Protein AF-A0AAN7CD80-F1 (afdb_monomer)

Structure (mmCIF, N/CA/C/O backbone):
data_AF-A0AAN7CD80-F1
#
_entry.id   AF-A0AAN7CD80-F1
#
loop_
_atom_site.group_PDB
_atom_site.id
_atom_site.type_symbol
_atom_site.label_atom_id
_atom_site.label_alt_id
_atom_site.label_comp_id
_atom_site.label_asym_id
_atom_site.label_entity_id
_atom_site.label_seq_id
_atom_site.pdbx_PDB_ins_code
_atom_site.Cartn_x
_atom_site.Cartn_y
_atom_site.Cartn_z
_atom_site.occupancy
_atom_site.B_iso_or_equiv
_atom_site.auth_seq_id
_atom_site.auth_comp_id
_atom_site.auth_asym_id
_atom_site.auth_atom_id
_atom_site.pdbx_PDB_model_num
ATOM 1 N N . MET A 1 1 ? 17.770 -28.540 -0.575 1.00 46.84 1 MET A N 1
ATOM 2 C CA . MET A 1 1 ? 16.302 -28.401 -0.705 1.00 46.84 1 MET A CA 1
ATOM 3 C C . MET A 1 1 ? 15.731 -27.959 0.635 1.00 46.84 1 MET A C 1
ATOM 5 O O . MET A 1 1 ? 15.916 -28.667 1.609 1.00 46.84 1 MET A O 1
ATOM 9 N N . SER A 1 2 ? 15.078 -26.796 0.684 1.00 40.31 2 SER A N 1
ATOM 10 C CA . SER A 1 2 ? 14.152 -26.396 1.754 1.00 40.31 2 SER A CA 1
ATOM 11 C C . SER A 1 2 ? 13.194 -25.352 1.168 1.00 40.31 2 SER A C 1
ATOM 13 O O . SER A 1 2 ? 13.498 -24.165 1.081 1.00 40.31 2 SER A O 1
ATOM 15 N N . ARG A 1 3 ? 12.068 -25.835 0.628 1.00 49.31 3 ARG A N 1
ATOM 16 C CA . ARG A 1 3 ? 10.898 -25.033 0.249 1.00 49.31 3 ARG A CA 1
ATOM 17 C C . ARG A 1 3 ? 10.116 -24.789 1.534 1.00 49.31 3 ARG A C 1
ATOM 19 O O . ARG A 1 3 ? 9.427 -25.709 1.955 1.00 49.31 3 ARG A O 1
ATOM 26 N N . GLN A 1 4 ? 10.197 -23.608 2.144 1.00 48.69 4 GLN A N 1
ATOM 27 C CA . GLN A 1 4 ? 9.240 -23.204 3.184 1.00 48.69 4 GLN A CA 1
ATOM 28 C C . GLN A 1 4 ? 9.309 -21.694 3.474 1.00 48.69 4 GLN A C 1
ATOM 30 O O . GLN A 1 4 ? 10.102 -21.243 4.290 1.00 48.69 4 GLN A O 1
ATOM 35 N N . SER A 1 5 ? 8.443 -20.915 2.813 1.00 40.41 5 SER A N 1
ATOM 36 C CA . SER A 1 5 ? 7.822 -19.694 3.376 1.00 40.41 5 SER A CA 1
ATOM 37 C C . SER A 1 5 ? 6.633 -19.198 2.527 1.00 40.41 5 SER A C 1
ATOM 39 O O . SER A 1 5 ? 6.382 -18.004 2.406 1.00 40.41 5 SER A O 1
ATOM 41 N N . HIS A 1 6 ? 5.864 -20.103 1.912 1.00 46.69 6 HIS A N 1
ATOM 42 C CA . HIS A 1 6 ? 4.854 -19.727 0.908 1.00 46.69 6 HIS A CA 1
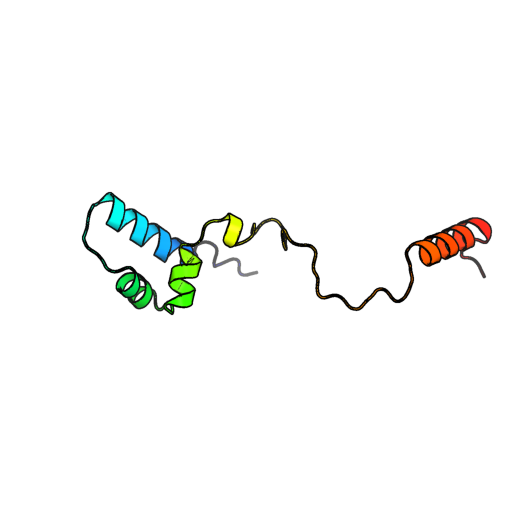ATOM 43 C C . HIS A 1 6 ? 3.576 -19.054 1.454 1.00 46.69 6 HIS A C 1
ATOM 45 O 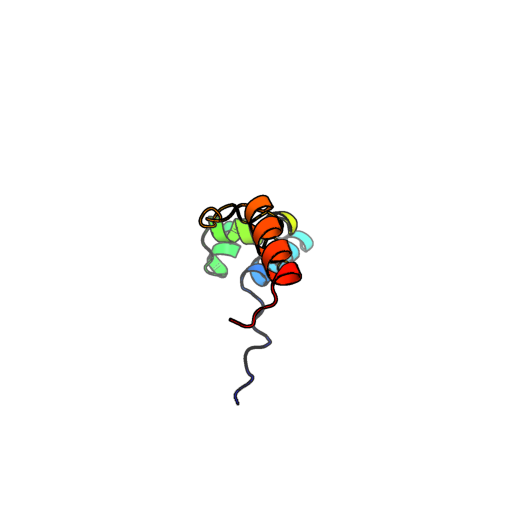O . HIS A 1 6 ? 2.714 -18.684 0.664 1.00 46.69 6 HIS A O 1
ATOM 51 N N . TYR A 1 7 ? 3.447 -18.856 2.773 1.00 46.84 7 TYR A N 1
ATOM 52 C CA . TYR A 1 7 ? 2.212 -18.350 3.395 1.00 46.84 7 TYR A CA 1
ATOM 53 C C . TYR A 1 7 ? 2.423 -17.182 4.367 1.00 46.84 7 TYR A C 1
ATOM 55 O O . TYR A 1 7 ? 1.641 -16.985 5.294 1.00 46.84 7 TYR A O 1
ATOM 63 N N . SER A 1 8 ? 3.469 -16.373 4.179 1.00 51.62 8 SER A N 1
ATOM 64 C CA . SER A 1 8 ? 3.527 -15.077 4.863 1.00 51.62 8 SER A CA 1
ATOM 65 C C . SER A 1 8 ? 2.758 -14.047 4.041 1.00 51.62 8 SER A C 1
ATOM 67 O O . SER A 1 8 ? 3.288 -13.501 3.071 1.00 51.62 8 SER A O 1
ATOM 69 N N . THR A 1 9 ? 1.501 -13.772 4.411 1.00 62.09 9 THR A N 1
ATOM 70 C CA . THR A 1 9 ? 0.746 -12.667 3.806 1.00 62.09 9 THR A CA 1
ATOM 71 C C . THR A 1 9 ? 1.552 -11.375 3.976 1.00 62.09 9 THR A C 1
ATOM 73 O O . THR A 1 9 ? 1.848 -10.982 5.121 1.00 62.09 9 THR A O 1
ATOM 76 N N . PRO A 1 10 ? 1.910 -10.686 2.872 1.00 82.69 10 PRO A N 1
ATOM 77 C CA . PRO A 1 10 ? 2.718 -9.481 2.939 1.00 82.69 10 PRO A CA 1
ATOM 78 C C . PRO A 1 10 ? 2.104 -8.480 3.914 1.00 82.69 10 PRO A C 1
ATOM 80 O O . PRO A 1 10 ? 0.896 -8.248 3.913 1.00 82.69 10 PRO A O 1
ATOM 83 N N . LYS A 1 11 ? 2.939 -7.863 4.752 1.00 85.06 11 LYS A N 1
ATOM 84 C CA . LYS A 1 11 ? 2.524 -6.896 5.786 1.00 85.06 11 LYS A CA 1
ATOM 85 C C . LYS A 1 11 ? 1.542 -5.832 5.268 1.00 85.06 11 LYS A C 1
ATOM 87 O O . LYS A 1 11 ? 0.613 -5.468 5.975 1.00 85.06 11 LYS A O 1
ATOM 92 N N . ARG A 1 12 ? 1.707 -5.391 4.016 1.00 85.75 12 ARG A N 1
ATOM 93 C CA . ARG A 1 12 ? 0.807 -4.436 3.346 1.00 85.75 12 ARG A CA 1
ATOM 94 C C . ARG A 1 12 ? -0.607 -4.982 3.142 1.00 85.75 12 ARG A C 1
ATOM 96 O O . ARG A 1 12 ? -1.562 -4.294 3.475 1.00 85.75 12 ARG A O 1
ATOM 103 N N . ALA A 1 13 ? -0.732 -6.220 2.665 1.00 88.19 13 ALA A N 1
ATOM 104 C CA . ALA A 1 13 ? -2.028 -6.862 2.463 1.00 88.19 13 ALA A CA 1
ATOM 105 C C . ALA A 1 13 ? -2.776 -7.048 3.793 1.00 88.19 13 ALA A C 1
ATOM 107 O O . ALA A 1 13 ? -3.983 -6.850 3.847 1.00 88.19 13 ALA A O 1
ATOM 108 N N . ARG A 1 14 ? -2.054 -7.325 4.891 1.00 91.19 14 ARG A N 1
ATOM 109 C CA . ARG A 1 14 ? -2.645 -7.377 6.240 1.00 91.19 14 ARG A CA 1
ATOM 110 C C . ARG A 1 14 ? -3.187 -6.024 6.701 1.00 91.19 14 ARG A C 1
ATOM 112 O O . ARG A 1 14 ? -4.303 -5.969 7.207 1.00 91.19 14 ARG A O 1
ATOM 119 N N . ILE A 1 15 ? -2.426 -4.945 6.503 1.00 92.94 15 ILE A N 1
ATOM 120 C CA . ILE A 1 15 ? -2.869 -3.579 6.832 1.00 92.94 15 ILE A CA 1
ATOM 121 C C . ILE A 1 15 ? -4.130 -3.224 6.036 1.00 92.94 15 ILE A C 1
ATOM 123 O O . ILE A 1 15 ? -5.119 -2.805 6.632 1.00 92.94 15 ILE A O 1
ATOM 127 N N . ARG A 1 16 ? -4.104 -3.444 4.715 1.00 93.25 16 ARG A N 1
ATOM 128 C CA . ARG A 1 16 ? -5.227 -3.155 3.816 1.00 93.25 16 ARG A CA 1
ATOM 129 C C . ARG A 1 16 ? -6.478 -3.942 4.205 1.00 93.25 16 ARG A C 1
ATOM 131 O O . ARG A 1 16 ? -7.491 -3.328 4.510 1.00 93.25 16 ARG A O 1
ATOM 138 N N . GLY A 1 17 ? -6.372 -5.266 4.324 1.00 92.88 17 GLY A N 1
ATOM 139 C CA . GLY A 1 17 ? -7.508 -6.112 4.695 1.00 92.88 17 GLY A CA 1
ATOM 140 C C . GLY A 1 17 ? -8.074 -5.800 6.085 1.00 92.88 17 GLY A C 1
ATOM 141 O O . GLY A 1 17 ? -9.278 -5.889 6.293 1.00 92.88 17 GLY A O 1
ATOM 142 N N . THR A 1 18 ? -7.233 -5.378 7.037 1.00 95.44 18 THR A N 1
ATOM 143 C CA . THR A 1 18 ? -7.710 -4.957 8.368 1.00 95.44 18 THR A CA 1
ATOM 144 C C . THR A 1 18 ? -8.533 -3.676 8.283 1.00 95.44 18 THR A C 1
ATOM 146 O O . THR A 1 18 ? -9.589 -3.593 8.901 1.00 95.44 18 THR A O 1
ATOM 149 N N . ILE A 1 19 ? -8.073 -2.684 7.516 1.00 95.50 19 ILE A N 1
ATOM 150 C CA . ILE A 1 19 ? -8.803 -1.423 7.331 1.00 95.50 19 ILE A CA 1
ATOM 151 C C . ILE A 1 19 ? -10.114 -1.675 6.584 1.00 95.50 19 ILE A C 1
ATOM 153 O O . ILE A 1 19 ? -11.159 -1.262 7.072 1.00 95.50 19 ILE A O 1
ATOM 157 N N . GLU A 1 20 ? -10.083 -2.437 5.487 1.00 95.31 20 GLU A N 1
ATOM 158 C CA . GLU A 1 20 ? -11.284 -2.825 4.732 1.00 95.31 20 GLU A CA 1
ATOM 159 C C . GLU A 1 20 ? -12.302 -3.550 5.630 1.00 95.31 20 GLU A C 1
ATOM 161 O O . GLU A 1 20 ? -13.496 -3.247 5.602 1.00 95.31 20 GLU A O 1
ATOM 166 N N . TYR A 1 21 ? -11.838 -4.453 6.500 1.00 96.38 21 TYR A N 1
ATOM 167 C CA . TYR A 1 21 ? -12.696 -5.120 7.476 1.00 96.38 21 TYR A CA 1
ATOM 168 C C . TYR A 1 21 ? -13.323 -4.130 8.469 1.00 96.38 21 TYR A C 1
ATOM 170 O O . TYR A 1 21 ? -14.541 -4.146 8.655 1.00 96.38 21 TYR A O 1
ATOM 178 N N . LEU A 1 22 ? -12.531 -3.251 9.090 1.00 96.88 22 LEU A N 1
ATOM 179 C CA . LEU A 1 22 ? -13.031 -2.273 10.064 1.00 96.88 22 LEU A CA 1
ATOM 180 C C . LEU A 1 22 ? -14.030 -1.293 9.432 1.00 96.88 22 LEU A C 1
ATOM 182 O O . LEU A 1 22 ? -15.070 -1.015 10.031 1.00 96.88 22 LEU A O 1
ATOM 186 N N . GLU A 1 23 ? -13.754 -0.824 8.213 1.00 95.38 23 GLU A N 1
ATOM 187 C CA . GLU A 1 23 ? -14.649 0.040 7.436 1.00 95.38 23 GLU A CA 1
ATOM 188 C C . GLU A 1 23 ? -15.955 -0.697 7.082 1.00 95.38 23 GLU A C 1
ATOM 190 O O . GLU A 1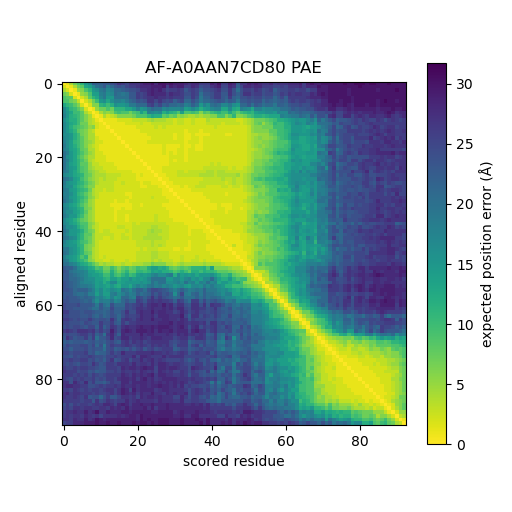 23 ? -17.041 -0.171 7.335 1.00 95.38 23 GLU A O 1
ATOM 195 N N . SER A 1 24 ? -15.881 -1.951 6.612 1.00 97.25 24 SER A N 1
ATOM 196 C CA . SER A 1 24 ? -17.067 -2.759 6.272 1.00 97.25 24 SER A CA 1
ATOM 197 C C . SER A 1 24 ? -17.983 -3.024 7.472 1.00 97.25 24 SER A C 1
ATOM 199 O O . SER A 1 24 ? -19.207 -3.066 7.340 1.00 97.25 24 SER A O 1
ATOM 201 N N . ARG A 1 25 ? -17.399 -3.163 8.668 1.00 97.62 25 ARG A N 1
ATOM 202 C CA . ARG A 1 25 ? -18.123 -3.374 9.929 1.00 97.62 25 ARG A CA 1
ATOM 203 C C . ARG A 1 25 ? -18.528 -2.065 10.607 1.00 97.62 25 ARG A C 1
ATOM 205 O O . ARG A 1 25 ? -19.132 -2.117 11.674 1.00 97.62 25 ARG A O 1
ATOM 212 N N . ARG A 1 26 ? -18.214 -0.912 10.000 1.00 96.06 26 ARG A N 1
ATOM 213 C CA . ARG A 1 26 ? -18.442 0.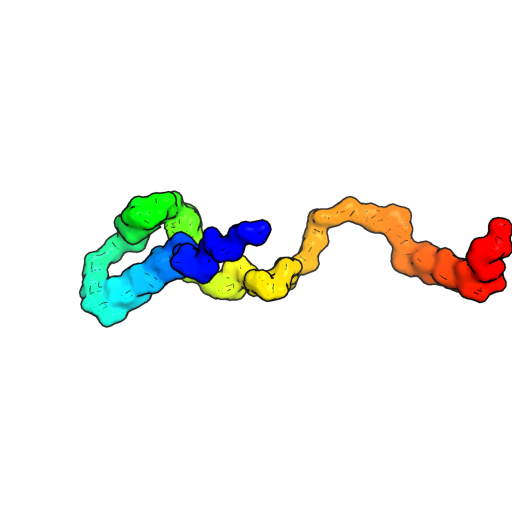437 10.545 1.00 96.06 26 ARG A CA 1
ATOM 214 C C . ARG A 1 26 ? -17.872 0.616 11.955 1.00 96.06 26 ARG A C 1
ATOM 216 O O . ARG A 1 26 ? -18.457 1.309 12.783 1.00 96.06 26 ARG A O 1
ATOM 223 N N . ILE A 1 27 ? -16.731 -0.013 12.231 1.00 96.62 27 ILE A N 1
ATOM 224 C CA . ILE A 1 27 ? -16.033 0.124 13.509 1.00 96.62 27 ILE A CA 1
ATOM 225 C C . ILE A 1 27 ? -15.187 1.405 13.451 1.00 96.62 27 ILE A C 1
ATOM 227 O O . ILE A 1 27 ? -14.320 1.518 12.573 1.00 96.62 27 ILE A O 1
ATOM 231 N N . PRO A 1 28 ? -15.397 2.371 14.366 1.00 96.19 28 PRO A N 1
ATOM 232 C CA . PRO A 1 28 ? -14.562 3.563 14.442 1.00 96.19 28 PRO A CA 1
ATOM 233 C C . PRO A 1 28 ? -13.107 3.180 14.713 1.00 96.19 28 PRO A C 1
ATOM 235 O O . PRO A 1 28 ? -12.813 2.445 15.654 1.00 96.19 28 PRO A O 1
ATOM 238 N N . HIS A 1 29 ? -12.192 3.669 13.882 1.00 96.25 29 HIS A N 1
ATOM 239 C CA . HIS A 1 29 ? -10.769 3.388 14.018 1.00 96.25 29 HIS A CA 1
ATOM 240 C C . HIS A 1 29 ? -9.933 4.524 13.431 1.00 96.25 29 HIS A C 1
ATOM 242 O O . HIS A 1 29 ? -10.365 5.228 12.517 1.00 96.25 29 HIS A O 1
ATOM 248 N N . PHE A 1 30 ? -8.700 4.659 13.917 1.00 96.38 30 PHE A N 1
ATOM 249 C CA . PHE A 1 30 ? -7.689 5.494 13.283 1.00 96.38 30 PHE A CA 1
ATOM 250 C C . PHE A 1 30 ? -6.725 4.618 12.483 1.00 96.38 30 PHE A C 1
ATOM 252 O O . PHE A 1 30 ? -6.162 3.650 12.996 1.00 96.38 30 PHE A O 1
ATOM 259 N N . LYS A 1 31 ? -6.482 4.974 11.216 1.00 94.81 31 LYS A N 1
ATOM 260 C CA . LYS A 1 31 ? -5.546 4.238 10.342 1.00 94.81 31 LYS A CA 1
ATOM 261 C C . LYS A 1 31 ? -4.127 4.198 10.930 1.00 94.81 31 LYS A C 1
ATOM 263 O O . LYS A 1 31 ? -3.431 3.195 10.795 1.00 94.81 31 LYS A O 1
ATOM 268 N N . SER A 1 32 ? -3.734 5.237 11.669 1.00 95.81 32 SER A N 1
ATOM 269 C CA . SER A 1 32 ? -2.475 5.302 12.423 1.00 95.81 32 SER A CA 1
ATOM 270 C C . SER A 1 32 ? -2.329 4.193 13.470 1.00 95.81 32 SER A C 1
ATOM 272 O O . SER A 1 32 ? -1.228 3.666 13.639 1.00 95.81 32 SER A O 1
ATOM 274 N N . ASP A 1 33 ? -3.412 3.796 14.140 1.00 96.19 33 ASP A N 1
ATOM 275 C CA . ASP A 1 33 ? -3.387 2.719 15.135 1.00 96.19 33 ASP A CA 1
ATOM 276 C C . ASP A 1 33 ? -3.212 1.360 14.471 1.00 96.19 33 ASP A C 1
ATOM 278 O O . ASP A 1 33 ? -2.409 0.546 14.930 1.00 96.19 33 ASP A O 1
ATOM 282 N N . VAL A 1 34 ? -3.861 1.155 13.323 1.00 95.62 34 VAL A N 1
ATOM 283 C CA . VAL A 1 34 ? -3.652 -0.040 12.500 1.00 95.62 34 VAL A CA 1
ATOM 284 C C . VAL A 1 34 ? -2.199 -0.113 12.024 1.00 95.62 34 VAL A C 1
ATOM 286 O O . VAL A 1 34 ? -1.561 -1.162 12.119 1.00 95.62 34 VAL A O 1
ATOM 289 N N . PHE A 1 35 ? -1.618 1.001 11.569 1.00 95.12 35 PHE A N 1
ATOM 290 C CA . PHE A 1 35 ? -0.209 1.032 11.164 1.00 95.12 35 PHE A CA 1
ATOM 291 C C . PHE A 1 35 ? 0.715 0.668 12.323 1.00 95.12 35 PHE A C 1
ATOM 293 O O . PHE A 1 35 ? 1.604 -0.168 12.153 1.00 95.12 35 PHE A O 1
ATOM 300 N N . ARG A 1 36 ? 0.475 1.242 13.506 1.00 95.31 36 ARG A N 1
ATOM 301 C CA . ARG A 1 36 ? 1.239 0.971 14.726 1.00 95.31 36 ARG A CA 1
ATOM 302 C C . ARG A 1 36 ? 1.152 -0.497 15.136 1.00 95.31 36 ARG A C 1
ATOM 304 O O . ARG A 1 36 ? 2.188 -1.093 15.410 1.00 95.31 36 ARG A O 1
ATOM 311 N N . PHE A 1 37 ? -0.044 -1.088 15.092 1.00 95.06 37 PHE A N 1
ATOM 312 C CA . PHE A 1 37 ? -0.278 -2.502 15.394 1.00 95.06 37 PHE A CA 1
ATOM 313 C C . PHE A 1 37 ? 0.560 -3.429 14.503 1.00 95.06 37 PHE A C 1
ATOM 315 O O . PHE A 1 37 ? 1.182 -4.372 14.983 1.00 95.06 37 PHE A O 1
ATOM 322 N N . PHE A 1 38 ? 0.659 -3.122 13.208 1.00 92.56 38 PHE A N 1
ATOM 323 C CA . PHE A 1 38 ? 1.501 -3.880 12.281 1.00 92.56 38 PHE A CA 1
ATOM 324 C C . PHE A 1 38 ? 2.972 -3.422 12.260 1.00 92.56 38 PHE A C 1
ATOM 326 O O . PHE A 1 38 ? 3.769 -3.956 11.481 1.00 92.56 38 PHE A O 1
ATOM 333 N N . GLY A 1 39 ? 3.364 -2.436 13.072 1.00 92.12 39 GLY A N 1
ATOM 334 C CA . GLY A 1 39 ? 4.710 -1.856 13.108 1.00 92.12 39 GLY A CA 1
ATOM 335 C C . GLY A 1 39 ? 5.109 -1.144 11.810 1.00 92.12 39 GLY A C 1
ATOM 336 O O . GLY A 1 39 ? 6.262 -1.224 11.383 1.00 92.12 39 GLY A O 1
ATOM 337 N N . ALA A 1 40 ? 4.158 -0.572 11.074 1.00 90.50 40 ALA A N 1
ATOM 338 C CA . ALA A 1 40 ? 4.415 0.240 9.889 1.00 90.50 40 ALA A CA 1
ATOM 339 C C . ALA A 1 40 ? 4.588 1.714 10.280 1.00 90.50 40 ALA A C 1
ATOM 341 O O . ALA A 1 40 ? 3.813 2.250 11.069 1.00 90.50 40 ALA A O 1
ATOM 342 N N . SER A 1 41 ? 5.582 2.391 9.693 1.00 91.94 41 SER A N 1
ATOM 343 C CA . SER A 1 41 ? 5.667 3.850 9.793 1.00 91.94 41 SER A CA 1
ATOM 344 C C . SER A 1 41 ? 4.480 4.498 9.082 1.00 91.94 41 SER A C 1
ATOM 346 O O . SER A 1 41 ? 3.930 3.914 8.148 1.00 91.94 41 SER A O 1
ATOM 348 N N . HIS A 1 42 ? 4.127 5.726 9.467 1.00 90.56 42 HIS A N 1
ATOM 349 C CA . HIS A 1 42 ? 3.005 6.459 8.872 1.00 90.56 42 HIS A CA 1
ATOM 350 C C . HIS A 1 42 ? 3.076 6.476 7.334 1.00 90.56 42 HIS A C 1
ATOM 352 O O . HIS A 1 42 ? 2.146 6.048 6.658 1.00 90.56 42 HIS A O 1
ATOM 358 N N . ARG A 1 43 ? 4.239 6.846 6.777 1.00 89.06 43 ARG A N 1
ATOM 359 C CA . ARG A 1 43 ? 4.489 6.849 5.325 1.00 89.06 43 ARG A CA 1
ATOM 360 C C . ARG A 1 43 ? 4.296 5.470 4.685 1.00 89.06 43 ARG A C 1
ATOM 362 O O . ARG A 1 43 ? 3.717 5.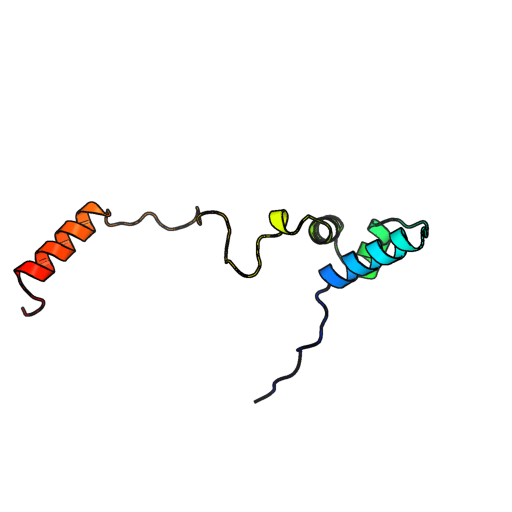364 3.609 1.00 89.06 43 ARG A O 1
ATOM 369 N N . SER A 1 44 ? 4.784 4.412 5.333 1.00 87.12 44 SER A N 1
ATOM 370 C CA . SER A 1 44 ? 4.669 3.043 4.810 1.00 87.12 44 SER A CA 1
ATOM 371 C C . SER A 1 44 ? 3.237 2.517 4.871 1.00 87.12 44 SER A C 1
ATOM 373 O O . SER A 1 44 ? 2.836 1.767 3.985 1.00 87.12 44 SER A O 1
ATOM 375 N N . GLY A 1 45 ? 2.485 2.903 5.905 1.00 89.88 45 GLY A N 1
ATOM 376 C CA . GLY A 1 45 ? 1.072 2.579 6.067 1.00 89.88 45 GLY A CA 1
ATOM 377 C C . GLY A 1 45 ? 0.224 3.189 4.957 1.00 89.88 45 GLY A C 1
ATOM 378 O O . GLY A 1 45 ? -0.498 2.466 4.282 1.00 89.88 45 GLY A O 1
ATOM 379 N N . TRP A 1 46 ? 0.402 4.481 4.674 1.00 92.44 46 TRP A N 1
ATOM 380 C CA . TRP A 1 46 ? -0.279 5.140 3.554 1.00 92.44 46 TRP A CA 1
ATOM 381 C C . TRP A 1 46 ? 0.098 4.544 2.199 1.00 92.44 46 TRP A C 1
ATOM 383 O O . TRP A 1 46 ? -0.776 4.280 1.383 1.00 92.44 46 TRP A O 1
ATOM 393 N N . ARG A 1 47 ? 1.375 4.202 1.989 1.00 85.94 47 ARG A N 1
ATOM 394 C CA . ARG A 1 47 ? 1.801 3.496 0.771 1.00 85.94 47 ARG A CA 1
ATOM 395 C C . ARG A 1 47 ? 1.180 2.100 0.632 1.00 85.94 47 ARG A C 1
ATOM 397 O O . ARG A 1 47 ? 1.097 1.591 -0.476 1.00 85.94 47 ARG A O 1
ATOM 404 N N . ALA A 1 48 ? 0.777 1.461 1.731 1.00 85.88 48 ALA A N 1
ATOM 405 C CA . ALA A 1 48 ? 0.069 0.183 1.681 1.00 85.88 48 ALA A CA 1
ATOM 406 C C . ALA A 1 48 ? -1.399 0.330 1.243 1.00 85.88 48 ALA A C 1
ATOM 408 O O . ALA A 1 48 ? -1.979 -0.653 0.785 1.00 85.88 48 ALA A O 1
ATOM 409 N N . LEU A 1 49 ? -1.969 1.530 1.388 1.00 88.19 49 LEU A N 1
ATOM 410 C CA . LEU A 1 49 ? -3.337 1.875 0.995 1.00 88.19 49 LEU A CA 1
ATOM 411 C C . LEU A 1 49 ? -3.433 2.529 -0.388 1.00 88.19 49 LEU A C 1
ATOM 413 O O . LEU A 1 49 ? -4.533 2.620 -0.912 1.00 88.19 49 LEU A O 1
ATOM 417 N N . ALA A 1 50 ? -2.311 2.979 -0.956 1.00 85.00 50 ALA A N 1
ATOM 418 C CA . ALA A 1 50 ? -2.246 3.543 -2.304 1.00 85.00 50 ALA A CA 1
ATOM 419 C C . ALA A 1 50 ? -2.811 2.572 -3.356 1.00 85.00 50 ALA A C 1
ATOM 421 O O . ALA A 1 50 ? -2.706 1.351 -3.188 1.00 85.00 50 ALA A O 1
ATOM 422 N N . GLU A 1 51 ? -3.378 3.099 -4.438 1.00 71.00 51 GLU A N 1
ATOM 423 C CA . GLU A 1 51 ? -3.974 2.282 -5.500 1.00 71.00 51 GLU A CA 1
ATOM 424 C C . GLU A 1 51 ? -2.926 1.382 -6.189 1.00 71.00 51 GLU A C 1
ATOM 426 O O . GLU A 1 51 ? -1.733 1.704 -6.191 1.00 71.00 51 GLU A O 1
ATOM 431 N N . PRO A 1 52 ? -3.325 0.238 -6.781 1.00 63.47 52 PRO A N 1
ATOM 432 C CA . PRO A 1 52 ? -2.407 -0.669 -7.473 1.00 63.47 52 PRO A CA 1
ATOM 433 C C . PRO A 1 52 ? -1.583 0.020 -8.569 1.00 63.47 52 PRO A C 1
ATOM 435 O O . PRO A 1 52 ? -0.401 -0.282 -8.720 1.00 63.47 52 PRO A O 1
ATOM 438 N N . GLU A 1 53 ? -2.182 0.982 -9.275 1.00 57.62 53 GLU A N 1
ATOM 439 C CA . GLU A 1 53 ? -1.526 1.781 -10.318 1.00 57.62 53 GLU A CA 1
ATOM 440 C C . GLU A 1 53 ? -0.373 2.627 -9.753 1.00 57.62 53 GLU A C 1
ATOM 442 O O . GLU A 1 53 ? 0.702 2.702 -10.346 1.00 57.62 53 GLU A O 1
ATOM 447 N N . GLU A 1 54 ? -0.540 3.177 -8.547 1.00 56.09 54 GLU A N 1
ATOM 448 C CA . GLU A 1 54 ? 0.504 3.919 -7.827 1.00 56.09 54 GLU A CA 1
ATOM 449 C C . GLU A 1 54 ? 1.551 2.997 -7.179 1.00 56.09 54 GLU A C 1
ATOM 451 O O . GLU A 1 54 ? 2.677 3.411 -6.880 1.00 56.09 54 GLU A O 1
ATO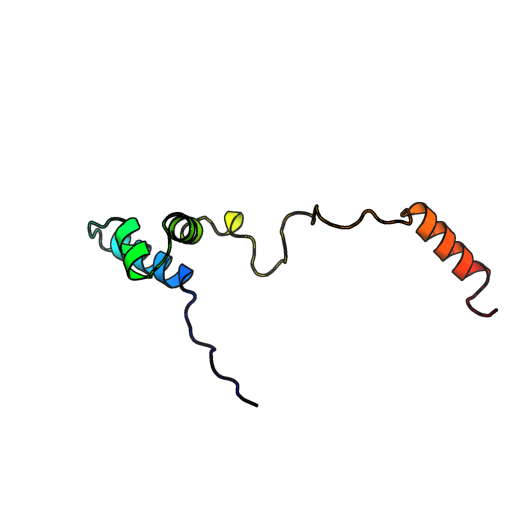M 456 N N . GLN A 1 55 ? 1.198 1.732 -6.930 1.00 55.59 55 GLN A N 1
ATOM 457 C CA . GLN A 1 55 ? 2.110 0.738 -6.359 1.00 55.59 55 GLN A CA 1
ATOM 458 C C . GLN A 1 55 ? 3.046 0.111 -7.398 1.00 55.59 55 GLN A C 1
ATOM 460 O O . GLN A 1 55 ? 4.058 -0.476 -6.995 1.00 55.59 55 GLN A O 1
ATOM 465 N N . GLY A 1 56 ? 2.759 0.308 -8.688 1.00 53.44 56 GLY A N 1
ATOM 466 C CA . GLY A 1 56 ? 3.436 -0.340 -9.801 1.00 53.44 56 GLY A CA 1
ATOM 467 C C . GLY A 1 56 ? 3.007 -1.800 -9.912 1.00 53.44 56 GLY A C 1
ATOM 468 O O . GLY A 1 56 ? 2.935 -2.523 -8.912 1.00 53.44 56 GLY A O 1
ATOM 469 N N . ASP A 1 57 ? 2.723 -2.246 -11.133 1.00 49.53 57 ASP A N 1
ATOM 470 C CA . ASP A 1 57 ? 2.471 -3.658 -11.392 1.00 49.53 57 ASP A CA 1
ATOM 471 C C . ASP A 1 57 ? 3.671 -4.480 -10.889 1.00 49.53 57 ASP A C 1
ATOM 473 O O . ASP A 1 57 ? 4.822 -4.183 -11.194 1.00 49.53 57 ASP A O 1
ATOM 477 N N . ARG A 1 58 ? 3.426 -5.497 -10.058 1.00 53.56 58 ARG A N 1
ATOM 478 C CA . ARG A 1 58 ? 4.498 -6.387 -9.571 1.00 53.56 58 ARG A CA 1
ATOM 479 C C . ARG A 1 58 ? 4.922 -7.389 -10.646 1.00 53.56 58 ARG A C 1
ATOM 481 O O . ARG A 1 58 ? 5.911 -8.089 -10.448 1.00 53.56 58 ARG A O 1
ATOM 488 N N . THR A 1 59 ? 4.156 -7.465 -11.733 1.00 54.56 59 THR A N 1
ATOM 489 C CA . THR A 1 59 ? 4.349 -8.351 -12.884 1.00 54.56 59 THR A CA 1
ATOM 490 C C . THR A 1 59 ? 5.291 -7.730 -13.911 1.00 54.56 59 THR A C 1
ATOM 492 O O . THR A 1 59 ? 6.092 -8.438 -14.513 1.00 54.56 59 THR A O 1
ATOM 495 N N . PHE A 1 60 ? 5.263 -6.404 -14.057 1.00 42.88 60 PHE A N 1
ATOM 496 C CA . PHE A 1 60 ? 6.195 -5.667 -14.901 1.00 42.88 60 PHE A CA 1
ATOM 497 C C . PHE A 1 60 ? 7.147 -4.889 -14.007 1.00 42.88 60 PHE A C 1
ATOM 499 O O . PHE A 1 60 ? 6.742 -3.999 -13.264 1.00 42.88 60 PHE A O 1
ATOM 506 N N . HIS A 1 61 ? 8.434 -5.219 -14.062 1.00 47.22 61 HIS A N 1
ATOM 507 C CA . HIS A 1 61 ? 9.463 -4.371 -13.480 1.00 47.22 61 HIS A CA 1
ATOM 508 C C . HIS A 1 61 ? 9.400 -2.999 -14.177 1.00 47.22 61 HIS A C 1
ATOM 510 O O . HIS A 1 61 ? 9.979 -2.820 -15.238 1.00 47.22 61 HIS A O 1
ATOM 516 N N . SER A 1 62 ? 8.664 -2.059 -13.574 1.00 48.16 62 SER A N 1
ATOM 517 C CA . SER A 1 62 ? 8.380 -0.684 -14.015 1.00 48.16 62 SER A CA 1
ATOM 518 C C . SER A 1 62 ? 7.406 -0.514 -15.201 1.00 48.16 62 SER A C 1
ATOM 520 O O . SER A 1 62 ? 7.587 -1.062 -16.280 1.00 48.16 62 SER A O 1
ATOM 522 N N . ALA A 1 63 ? 6.374 0.317 -15.000 1.00 54.31 63 ALA A N 1
ATOM 523 C CA . ALA A 1 63 ? 5.533 0.883 -16.067 1.00 54.31 63 ALA A CA 1
ATOM 524 C C . ALA A 1 63 ? 6.133 2.175 -16.668 1.00 54.31 63 ALA A C 1
ATOM 526 O O . ALA A 1 63 ? 5.587 2.759 -17.599 1.00 54.31 63 ALA A O 1
ATOM 527 N N . PHE A 1 64 ? 7.255 2.636 -16.111 1.00 52.69 64 PHE A N 1
ATOM 528 C CA . PHE A 1 64 ? 7.989 3.817 -16.542 1.00 52.69 64 PHE A CA 1
ATOM 529 C C . PHE A 1 64 ? 9.301 3.358 -17.164 1.00 52.69 64 PHE A C 1
ATOM 531 O O . PHE A 1 64 ? 9.979 2.522 -16.575 1.00 52.69 64 PHE A O 1
ATOM 538 N N . ALA A 1 65 ? 9.683 3.924 -18.310 1.00 54.97 65 ALA A N 1
ATOM 539 C CA . ALA A 1 65 ? 11.005 3.682 -18.873 1.00 54.97 65 ALA A CA 1
ATOM 540 C C . ALA A 1 65 ? 12.076 4.028 -17.825 1.00 54.97 65 ALA A C 1
ATOM 542 O O . ALA A 1 65 ? 12.095 5.150 -17.305 1.00 54.97 65 ALA A O 1
ATOM 543 N N . GLU A 1 66 ? 12.947 3.068 -17.499 1.00 55.38 66 GLU A N 1
ATOM 544 C CA . GLU A 1 66 ? 14.073 3.278 -16.592 1.00 55.38 66 GLU A CA 1
ATOM 545 C C . GLU A 1 66 ? 14.866 4.514 -17.039 1.00 55.38 66 GLU A C 1
ATOM 547 O O . GLU A 1 66 ? 15.549 4.518 -18.059 1.00 55.38 66 GLU A O 1
ATOM 552 N N . THR A 1 67 ? 14.760 5.607 -16.282 1.00 60.34 67 THR A N 1
ATOM 553 C CA . THR A 1 67 ? 15.446 6.868 -16.615 1.00 60.34 67 THR A CA 1
ATOM 554 C C . THR A 1 67 ? 16.908 6.850 -16.154 1.00 60.34 67 THR A C 1
ATOM 556 O O . THR A 1 67 ? 17.689 7.734 -16.500 1.00 60.34 67 THR A O 1
ATOM 559 N N . GLN A 1 68 ? 17.294 5.850 -15.354 1.00 61.50 68 GLN A N 1
ATOM 560 C CA . GLN A 1 68 ? 18.631 5.713 -14.786 1.00 61.50 68 GLN A CA 1
ATOM 561 C C . GLN A 1 68 ? 19.381 4.523 -15.381 1.00 61.50 68 GLN A C 1
ATOM 563 O O . GLN A 1 68 ? 19.544 3.481 -14.756 1.00 61.50 68 GLN A O 1
ATOM 568 N N . GLY A 1 69 ? 19.908 4.741 -16.583 1.00 66.75 69 GLY A N 1
ATOM 569 C CA . GLY A 1 69 ? 20.974 3.943 -17.177 1.00 66.75 69 GLY A CA 1
ATOM 570 C C . GLY A 1 69 ? 22.134 4.841 -17.603 1.00 66.75 69 GLY A C 1
ATOM 571 O O . GLY A 1 69 ? 21.953 6.024 -17.907 1.00 66.75 69 GLY A O 1
ATOM 572 N N . ARG A 1 70 ? 23.356 4.295 -17.638 1.00 70.25 70 ARG A N 1
ATOM 573 C CA . ARG A 1 70 ? 24.488 4.964 -18.296 1.00 70.25 70 ARG A CA 1
ATOM 574 C C . ARG A 1 70 ? 24.099 5.187 -19.759 1.00 70.25 70 ARG A C 1
ATOM 576 O O . ARG A 1 70 ? 23.687 4.234 -20.413 1.00 70.25 70 ARG A O 1
ATOM 583 N N . LYS A 1 71 ? 24.243 6.418 -20.266 1.00 76.12 71 LYS A N 1
ATOM 584 C CA . LYS A 1 71 ? 23.999 6.715 -21.687 1.00 76.12 71 LYS A CA 1
ATOM 585 C C . LYS A 1 71 ? 24.711 5.673 -22.553 1.00 76.12 71 LYS A C 1
ATOM 587 O O . LYS A 1 71 ? 25.884 5.373 -22.296 1.00 76.12 71 LYS A O 1
ATOM 592 N N . LYS A 1 72 ? 24.002 5.124 -23.545 1.00 71.75 72 LYS A N 1
ATOM 593 C CA . LYS A 1 72 ? 24.600 4.233 -24.544 1.00 71.75 72 LYS A CA 1
ATOM 594 C C . LYS A 1 72 ? 25.823 4.947 -25.137 1.00 71.75 72 LYS A C 1
ATOM 596 O O . LYS A 1 72 ? 25.749 6.128 -25.465 1.00 71.75 72 LYS A O 1
ATOM 601 N N . LYS A 1 73 ? 26.964 4.256 -25.199 1.00 83.44 73 LYS A N 1
ATOM 602 C CA . LYS A 1 73 ? 28.197 4.795 -25.807 1.00 83.44 73 LYS A CA 1
ATOM 603 C C . LYS A 1 73 ? 28.171 4.747 -27.337 1.00 83.44 73 LYS A C 1
ATOM 605 O O . LYS A 1 73 ? 29.007 5.382 -27.959 1.00 83.44 73 LYS A O 1
ATOM 610 N N . ILE A 1 74 ? 27.265 3.947 -27.885 1.00 83.56 74 ILE A N 1
ATOM 611 C CA . ILE A 1 74 ? 27.110 3.628 -29.301 1.00 83.56 74 ILE A CA 1
ATOM 612 C C . ILE A 1 74 ? 25.668 4.002 -29.642 1.00 83.56 74 ILE A C 1
ATOM 614 O O . ILE A 1 74 ? 24.765 3.632 -28.878 1.00 83.56 74 ILE A O 1
ATOM 618 N N . SER A 1 75 ? 25.461 4.792 -30.697 1.00 85.56 75 SER A N 1
ATOM 619 C CA . SER A 1 75 ? 24.113 5.160 -31.136 1.00 85.56 75 SER A CA 1
ATOM 620 C C . SER A 1 75 ? 23.431 3.997 -31.860 1.00 85.56 75 SER A C 1
ATOM 622 O O . SER A 1 75 ? 24.067 3.000 -32.203 1.00 85.56 75 SER A O 1
ATOM 624 N N . ASP A 1 76 ? 22.122 4.100 -32.083 1.00 86.50 76 ASP A N 1
ATOM 625 C CA . ASP A 1 76 ? 21.404 3.062 -32.824 1.00 86.50 76 ASP A CA 1
ATOM 626 C C . ASP A 1 76 ? 21.826 3.060 -34.315 1.00 86.50 76 ASP A C 1
ATOM 628 O O . ASP A 1 76 ? 21.877 2.006 -34.946 1.00 86.50 76 ASP A O 1
ATOM 632 N N . GLU A 1 77 ? 22.247 4.208 -34.858 1.00 86.75 77 GLU A N 1
ATOM 633 C CA . GLU A 1 77 ? 22.862 4.307 -36.187 1.00 86.75 77 GLU A CA 1
ATOM 634 C C . GLU A 1 77 ? 24.227 3.612 -36.242 1.00 86.75 77 GLU A C 1
ATOM 636 O O . GLU A 1 77 ? 24.506 2.884 -37.195 1.00 86.75 77 GLU A O 1
ATOM 641 N N . ASP A 1 78 ? 25.065 3.791 -35.217 1.00 87.50 78 ASP A N 1
ATOM 642 C CA . ASP A 1 78 ? 26.360 3.112 -35.124 1.00 87.50 78 ASP A CA 1
ATOM 643 C C . ASP A 1 78 ? 26.180 1.586 -35.058 1.00 87.50 78 ASP A C 1
ATOM 645 O O . ASP A 1 78 ? 26.937 0.842 -35.683 1.00 87.50 78 ASP A O 1
ATOM 649 N N . LEU A 1 79 ? 25.151 1.102 -34.350 1.00 88.38 79 LEU A N 1
ATOM 650 C CA . LEU A 1 79 ? 24.809 -0.324 -34.312 1.00 88.38 79 LEU A CA 1
ATOM 651 C C . LEU A 1 79 ? 24.425 -0.855 -35.697 1.00 88.38 79 LEU A C 1
ATOM 653 O O . LEU A 1 79 ? 24.925 -1.904 -36.090 1.00 88.38 79 LEU A O 1
ATOM 657 N N . ALA A 1 80 ? 23.620 -0.114 -36.463 1.00 89.31 80 ALA A N 1
ATOM 658 C CA . ALA A 1 80 ? 23.250 -0.497 -37.827 1.00 89.31 80 ALA A CA 1
ATOM 659 C C . ALA A 1 80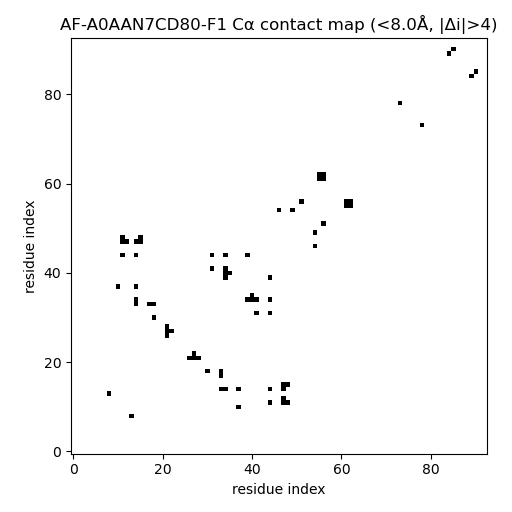 ? 24.458 -0.515 -38.784 1.00 89.31 80 ALA A C 1
ATOM 661 O O . ALA A 1 80 ? 24.513 -1.298 -39.735 1.00 89.31 80 ALA A O 1
ATOM 662 N N . VAL A 1 81 ? 25.454 0.345 -38.549 1.00 88.81 81 VAL A N 1
ATOM 663 C CA . VAL A 1 81 ? 26.724 0.315 -39.288 1.00 88.81 81 VAL A CA 1
ATOM 664 C C . VAL A 1 81 ? 27.531 -0.933 -38.935 1.00 88.81 81 VAL A C 1
ATOM 666 O O . VAL A 1 81 ? 28.053 -1.578 -39.844 1.00 88.81 81 VAL A O 1
ATOM 669 N N . ILE A 1 82 ? 27.614 -1.285 -37.650 1.00 87.25 82 ILE A N 1
ATOM 670 C CA . ILE A 1 82 ? 28.309 -2.488 -37.173 1.00 87.25 82 ILE A CA 1
ATOM 671 C C . ILE A 1 82 ? 27.632 -3.754 -37.714 1.00 87.25 82 ILE A C 1
ATOM 673 O O . ILE A 1 82 ? 28.321 -4.635 -38.218 1.00 87.25 82 ILE A O 1
ATOM 677 N N . GLU A 1 83 ? 26.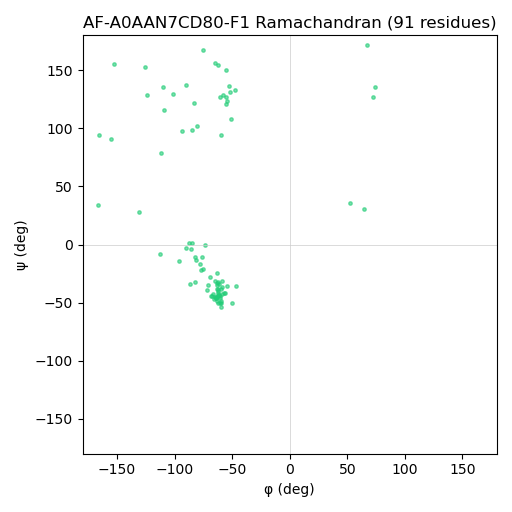302 -3.826 -37.673 1.00 87.69 83 GLU A N 1
ATOM 678 C CA . GLU A 1 83 ? 25.516 -4.949 -38.198 1.00 87.69 83 GLU A CA 1
ATOM 679 C C . GLU A 1 83 ? 25.753 -5.135 -39.700 1.00 87.69 83 GLU A C 1
ATOM 681 O O . GLU A 1 83 ? 26.174 -6.202 -40.139 1.00 87.69 83 GLU A O 1
ATOM 686 N N . ARG A 1 84 ? 25.646 -4.055 -40.484 1.00 87.38 84 ARG A N 1
ATOM 687 C CA . ARG A 1 84 ? 25.949 -4.093 -41.921 1.00 87.38 84 ARG A CA 1
ATOM 688 C C . ARG A 1 84 ? 27.391 -4.521 -42.205 1.00 87.38 84 ARG A C 1
ATOM 690 O O . ARG A 1 84 ? 27.646 -5.206 -43.195 1.00 87.38 84 ARG A O 1
ATOM 697 N N . PHE A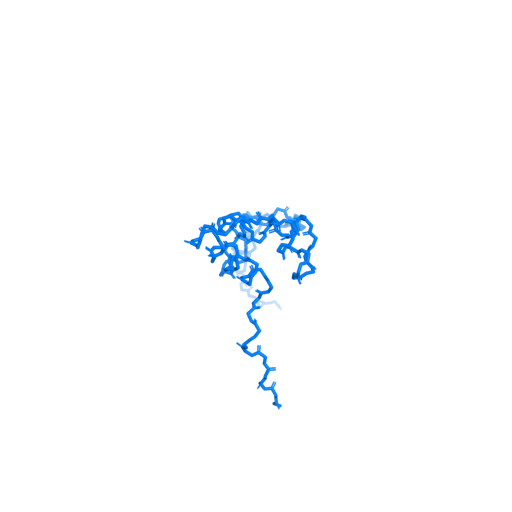 1 85 ? 28.344 -4.079 -41.385 1.00 88.31 85 PHE A N 1
ATOM 698 C CA . PHE A 1 85 ? 29.748 -4.454 -41.528 1.00 88.31 85 PHE A CA 1
ATOM 699 C C . PHE A 1 85 ? 29.956 -5.955 -41.293 1.00 88.31 85 PHE A C 1
ATOM 701 O O . PHE A 1 85 ? 30.640 -6.593 -42.094 1.00 88.31 85 PHE A O 1
ATOM 708 N N . ILE A 1 86 ? 29.340 -6.501 -40.242 1.00 85.94 86 ILE A N 1
ATOM 709 C CA . ILE A 1 86 ? 29.348 -7.931 -39.911 1.00 85.94 86 ILE A CA 1
ATOM 710 C C . ILE A 1 86 ? 28.738 -8.750 -41.051 1.00 85.94 86 ILE A C 1
ATOM 712 O O . ILE A 1 86 ? 29.361 -9.701 -41.517 1.00 85.94 86 ILE A O 1
ATOM 716 N N . ASP A 1 87 ? 27.570 -8.348 -41.550 1.00 82.81 87 ASP A N 1
ATOM 717 C CA . ASP A 1 87 ? 26.877 -9.055 -42.633 1.00 82.81 87 ASP A CA 1
ATOM 718 C C . ASP A 1 87 ? 27.682 -9.062 -43.938 1.00 82.81 87 ASP A C 1
ATOM 720 O O . ASP A 1 87 ? 27.627 -10.020 -44.708 1.00 82.81 87 ASP A O 1
ATOM 724 N N . SER A 1 88 ? 28.442 -7.993 -44.194 1.00 82.00 88 SER A N 1
ATOM 725 C CA . SER A 1 88 ? 29.212 -7.841 -45.434 1.00 82.00 88 SER A CA 1
ATOM 726 C C . SER A 1 88 ? 30.557 -8.567 -45.409 1.00 82.00 88 SER A C 1
ATOM 728 O O . SER A 1 88 ? 31.028 -8.994 -46.459 1.00 82.00 88 SER A O 1
ATOM 730 N N . ASN A 1 89 ? 31.204 -8.668 -44.245 1.00 81.12 89 ASN A N 1
ATOM 731 C CA . ASN A 1 89 ? 32.579 -9.171 -44.141 1.00 81.12 89 ASN A CA 1
ATOM 732 C C . ASN A 1 89 ? 32.687 -10.518 -43.414 1.00 81.12 89 ASN A C 1
ATOM 734 O O . ASN A 1 89 ? 33.756 -11.121 -43.428 1.00 81.12 89 ASN A O 1
ATOM 738 N N . GLY A 1 90 ? 31.598 -11.010 -42.812 1.00 72.25 90 GLY A N 1
ATOM 739 C CA . GLY A 1 90 ? 31.641 -12.174 -41.933 1.00 72.25 90 GLY A CA 1
ATOM 740 C C . GLY A 1 90 ? 32.413 -11.893 -40.638 1.00 72.25 90 GLY A C 1
ATOM 741 O O . GLY A 1 90 ? 33.020 -10.839 -40.455 1.00 72.25 90 GLY A O 1
ATOM 742 N N . PHE A 1 91 ? 32.366 -12.843 -39.705 1.00 65.88 91 PHE A N 1
ATOM 743 C CA . PHE A 1 91 ? 33.086 -12.757 -38.426 1.00 65.88 91 PHE A CA 1
ATOM 744 C C . PHE A 1 91 ? 34.501 -13.358 -38.467 1.00 65.88 91 PHE A C 1
ATOM 746 O O . PHE A 1 91 ? 35.208 -13.287 -37.464 1.00 65.88 91 PHE A O 1
ATOM 753 N N . ASP A 1 92 ? 34.910 -13.931 -39.600 1.00 63.09 92 ASP A N 1
ATOM 754 C CA . ASP A 1 92 ? 36.179 -14.646 -39.728 1.00 63.09 92 ASP A CA 1
ATOM 755 C C . ASP A 1 92 ? 37.285 -13.714 -40.241 1.00 63.09 92 ASP A C 1
ATOM 757 O O . ASP A 1 92 ? 37.422 -13.467 -41.441 1.00 63.09 92 ASP A O 1
ATOM 761 N N . GLY A 1 93 ? 38.078 -13.212 -39.293 1.00 56.34 93 GLY A N 1
ATOM 762 C CA . GLY A 1 93 ? 39.418 -12.667 -39.501 1.00 56.34 93 GLY A CA 1
ATOM 763 C C . GLY A 1 93 ? 40.438 -13.452 -38.691 1.00 56.34 93 GLY A C 1
ATOM 764 O O . GLY A 1 93 ? 40.106 -13.822 -37.541 1.00 56.34 93 GLY A O 1
#

Secondary structure (DSSP, 8-state):
-----TT---HHHHHHHHHHHHHHTT----HHHHHHHTT--HHHHHHHHS-HHHH--SSSS-SS----SPPPSS-HHHHHHHHHHHHHH-S--

pLDDT: mean 77.66, std 17.99, range [40.31, 97.62]

Organism: NCBI:txid79813

Mean predicted aligned error: 15.49 Å

Foldseek 3Di:
DDDDDPPDDPLLVQLQVVVVVCVVVVPDDDSVVSCVVSVHDPVRSVLSVDDCVVVADPVDPDPDDPPDDDPDPADPVNVVVVVVVCVVPPPDD

Solvent-accessible surface area (backbone atoms only — not comparable to full-atom values): 6106 Å² total; per-residue (Å²): 142,83,94,84,74,94,78,69,76,52,70,43,59,52,54,39,53,50,50,54,48,35,58,76,69,68,49,90,78,56,70,68,56,57,19,52,75,72,70,38,53,72,72,58,37,53,60,40,66,50,55,66,81,80,65,46,58,90,86,44,94,60,94,57,83,82,84,85,65,82,77,74,94,62,53,75,67,56,49,54,51,51,50,53,49,42,74,72,60,53,89,81,125

Sequence (93 aa):
MSRQSHYSTPKRARIRGTIEYLESRRIPHFKSDVFRFFGASHRSGWRALAEPEEQGDRTFHSAFAETQGRKKKISDEDLAVIERFIDSNGFDG

Nearest PDB structures (foldseek):
  7vf9-assembly1_F  TM=3.195E-01  e=2.643E+00  Pseudomonas aeruginosa PAO1

Radius of gyration: 24.86 Å; Cα contacts (8 Å, |Δi|>4): 38; chains: 1; bounding box: 58×35×61 Å